Protein AF-A0A1A5DBA4-F1 (afdb_monomer_lite)

Radius of gyration: 16.18 Å; chains: 1; bounding box: 42×30×50 Å

Sequence (94 aa):
MDIQVEIESAEVVVKSGNSAKTGKPYQIREQKAYVTLPGQKYPQHIKVTLDDNAAPYAPGLYTVGPDSFYVGRFEDLQMRLRLVPLVKPVRQAS

Secondary structure (DSSP, 8-state):
-PPEEEE-----EEEEEE-TTT--EEEEEEEEEEEE-TT-SSPEEEEEEPPTTPPPPPSEEEEE-GGGEEE-TTS-EEE---EEE---------

Structure (mmCIF, N/CA/C/O backbone):
data_AF-A0A1A5DBA4-F1
#
_entry.id   AF-A0A1A5DBA4-F1
#
loop_
_atom_site.group_PDB
_atom_site.id
_atom_site.type_symbol
_atom_site.label_atom_id
_atom_site.label_alt_id
_atom_site.label_comp_id
_atom_site.label_asym_id
_atom_site.label_entity_id
_atom_site.label_seq_id
_atom_site.pdbx_PDB_ins_code
_atom_site.Cartn_x
_atom_site.Cartn_y
_atom_site.Cartn_z
_atom_site.occupancy
_atom_site.B_iso_or_equiv
_atom_site.auth_seq_id
_atom_site.auth_comp_id
_atom_site.auth_asym_id
_atom_site.auth_atom_id
_atom_site.pdbx_PDB_model_num
ATOM 1 N N . MET A 1 1 ? 0.007 -2.301 18.515 1.00 54.06 1 MET A N 1
ATOM 2 C CA . MET A 1 1 ? -0.886 -1.200 18.098 1.00 54.06 1 MET A CA 1
ATOM 3 C C . MET A 1 1 ? -0.867 -1.270 16.599 1.00 54.06 1 MET A C 1
ATOM 5 O O . MET A 1 1 ? 0.152 -0.943 16.003 1.00 54.06 1 MET A O 1
ATOM 9 N N . ASP A 1 2 ? -1.910 -1.856 16.032 1.00 73.50 2 ASP A N 1
ATOM 10 C CA . ASP A 1 2 ? -1.841 -2.347 14.662 1.00 73.50 2 ASP A CA 1
ATOM 11 C C . ASP A 1 2 ? -2.320 -1.241 13.731 1.00 73.50 2 ASP A C 1
ATOM 13 O O . ASP A 1 2 ? -3.361 -0.623 13.963 1.00 73.50 2 ASP A O 1
ATOM 17 N N . ILE A 1 3 ? -1.523 -0.945 12.706 1.00 90.38 3 ILE A N 1
ATOM 18 C CA . ILE A 1 3 ? -1.912 0.001 11.662 1.00 90.38 3 ILE A CA 1
ATOM 19 C C . ILE A 1 3 ? -3.121 -0.606 10.954 1.00 90.38 3 ILE A C 1
ATOM 21 O O . ILE A 1 3 ? -3.011 -1.686 10.371 1.00 90.38 3 ILE A O 1
ATOM 25 N N . GLN A 1 4 ? -4.267 0.071 11.021 1.00 95.19 4 GLN A N 1
ATOM 26 C CA . GLN A 1 4 ? -5.481 -0.357 10.335 1.00 95.19 4 GLN A CA 1
ATOM 27 C C . GLN A 1 4 ? -5.527 0.273 8.946 1.00 95.19 4 GLN A C 1
ATOM 29 O O . GLN A 1 4 ? -5.384 1.490 8.801 1.00 95.19 4 GLN A O 1
ATOM 34 N N . VAL A 1 5 ? -5.756 -0.564 7.940 1.00 96.81 5 VAL A N 1
ATOM 35 C CA . VAL A 1 5 ? -5.958 -0.160 6.551 1.00 96.81 5 VAL A CA 1
ATOM 36 C C . VAL A 1 5 ? -7.318 -0.670 6.098 1.00 96.81 5 VAL A C 1
ATOM 38 O O . VAL A 1 5 ? -7.606 -1.857 6.205 1.00 96.81 5 VAL A O 1
ATOM 41 N N . GLU A 1 6 ? -8.160 0.219 5.598 1.00 97.56 6 GLU A N 1
ATOM 42 C CA . GLU A 1 6 ? -9.466 -0.106 5.038 1.00 97.56 6 GLU A CA 1
ATOM 43 C C . GLU A 1 6 ? -9.410 -0.048 3.512 1.00 97.56 6 GLU A C 1
ATOM 45 O O . GLU A 1 6 ? -8.985 0.953 2.932 1.00 97.56 6 GLU A O 1
ATOM 50 N N . ILE A 1 7 ? -9.841 -1.128 2.864 1.00 97.81 7 ILE A N 1
ATOM 51 C CA . ILE A 1 7 ? -10.058 -1.193 1.419 1.00 97.81 7 ILE A CA 1
ATOM 52 C C . ILE A 1 7 ? -11.543 -0.934 1.177 1.00 97.81 7 ILE A C 1
ATOM 54 O O . ILE A 1 7 ? -12.382 -1.704 1.640 1.00 97.81 7 ILE A O 1
ATOM 58 N N . GLU A 1 8 ? -11.866 0.136 0.454 1.00 93.12 8 GLU A N 1
ATOM 59 C CA . GLU A 1 8 ? -13.257 0.501 0.147 1.00 93.12 8 GLU A CA 1
ATOM 60 C C . GLU A 1 8 ? -13.808 -0.313 -1.034 1.00 93.12 8 GLU A C 1
ATOM 62 O O . GLU A 1 8 ? -14.955 -0.758 -1.015 1.00 93.12 8 GLU A O 1
ATOM 67 N N . SER A 1 9 ? -12.986 -0.545 -2.065 1.00 95.00 9 SER A N 1
ATOM 68 C CA . SER A 1 9 ? -13.396 -1.259 -3.275 1.00 95.00 9 SER A CA 1
ATOM 69 C C . SER A 1 9 ? -12.277 -2.137 -3.850 1.00 95.00 9 SER A C 1
ATOM 71 O O . SER A 1 9 ? -11.084 -1.880 -3.672 1.00 95.00 9 SER A O 1
ATOM 73 N N . ALA A 1 10 ? -12.673 -3.171 -4.597 1.00 95.69 10 ALA A N 1
ATOM 74 C CA . ALA A 1 10 ? -11.754 -4.009 -5.372 1.00 95.69 10 ALA A CA 1
ATOM 75 C C . ALA A 1 10 ? -11.308 -3.354 -6.702 1.00 95.69 10 ALA A 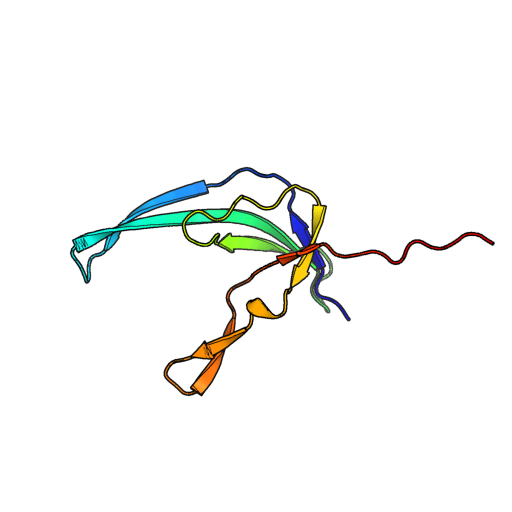C 1
ATOM 77 O O . ALA A 1 10 ? -10.650 -3.997 -7.519 1.00 95.69 10 ALA A O 1
ATOM 78 N N . GLU A 1 11 ? -11.689 -2.095 -6.951 1.00 97.00 11 GLU A N 1
ATOM 79 C CA . GLU A 1 11 ? -11.365 -1.378 -8.184 1.00 97.00 11 GLU A CA 1
ATOM 80 C C . GLU A 1 11 ? -9.859 -1.117 -8.279 1.00 97.00 11 GLU A C 1
ATOM 82 O O . GLU A 1 11 ? -9.240 -0.589 -7.353 1.00 97.00 11 GLU A O 1
ATOM 87 N N . VAL A 1 12 ? -9.274 -1.459 -9.429 1.00 96.81 12 VAL A N 1
ATOM 88 C CA . VAL A 1 12 ? -7.854 -1.250 -9.709 1.00 96.81 12 VAL A CA 1
ATOM 89 C C . VAL A 1 12 ? -7.693 -0.195 -10.787 1.00 96.81 12 VAL A C 1
ATOM 91 O O . VAL A 1 12 ? -8.147 -0.366 -11.917 1.00 96.81 12 VAL A O 1
ATOM 94 N N . VAL A 1 13 ? -6.951 0.856 -10.460 1.00 95.88 13 VAL A N 1
ATOM 95 C CA . VAL A 1 13 ? -6.475 1.828 -11.439 1.00 95.88 13 VAL A CA 1
ATOM 96 C C . VAL A 1 13 ? -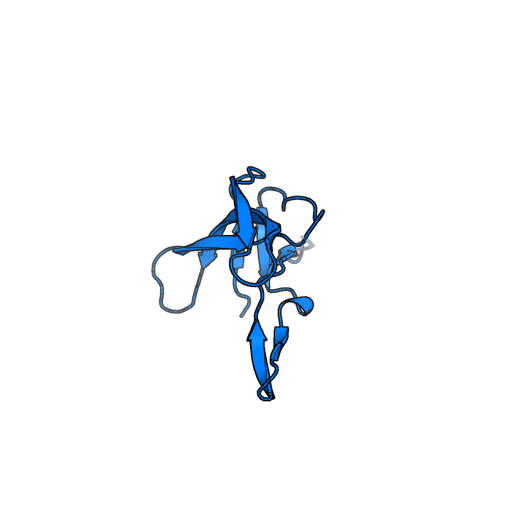5.170 1.310 -12.031 1.00 95.88 13 VAL A C 1
ATOM 98 O O . VAL A 1 13 ? -4.192 1.094 -11.312 1.00 95.88 13 VAL A O 1
ATOM 101 N N . VAL A 1 14 ? -5.149 1.118 -13.349 1.00 95.81 14 VAL A N 1
ATOM 102 C CA . VAL A 1 14 ? -3.961 0.669 -14.084 1.00 95.81 14 VAL A CA 1
ATOM 103 C C . VAL A 1 14 ? -3.302 1.858 -14.770 1.00 95.81 14 VAL A C 1
ATOM 105 O O . VAL A 1 14 ? -3.938 2.584 -15.531 1.00 95.81 14 VAL A O 1
ATOM 108 N N . LYS A 1 15 ? -2.006 2.042 -14.524 1.00 93.88 15 LYS A N 1
ATOM 109 C CA . LYS A 1 15 ? -1.151 2.983 -15.253 1.00 93.88 15 LYS A CA 1
ATOM 110 C C . LYS A 1 15 ? -0.113 2.194 -16.027 1.00 93.88 15 LYS A C 1
ATOM 112 O O . LYS A 1 15 ? 0.668 1.463 -15.426 1.00 93.88 15 LYS A O 1
ATOM 117 N N . SER A 1 16 ? -0.081 2.351 -17.340 1.00 93.69 16 SER A N 1
ATOM 118 C CA . SER A 1 16 ? 0.867 1.656 -18.211 1.00 93.69 16 SER A CA 1
ATOM 119 C C . SER A 1 16 ? 1.778 2.632 -18.943 1.00 93.69 16 SER A C 1
ATOM 121 O O . SER A 1 16 ? 1.388 3.761 -19.232 1.00 93.69 16 SER A O 1
ATOM 123 N N . GLY A 1 17 ? 2.975 2.178 -19.294 1.00 93.31 17 GLY A N 1
ATOM 124 C CA . GLY A 1 17 ? 3.898 2.933 -20.131 1.00 93.31 17 GLY A CA 1
ATOM 125 C C . GLY A 1 17 ? 5.118 2.108 -20.514 1.00 93.31 17 GLY A C 1
ATOM 126 O O . GLY A 1 17 ? 5.223 0.939 -20.152 1.00 93.31 17 GLY A O 1
ATOM 127 N N . ASN A 1 18 ? 6.064 2.731 -21.210 1.00 94.19 18 ASN A N 1
ATOM 128 C CA . ASN A 1 18 ? 7.359 2.123 -21.507 1.00 94.19 18 ASN A CA 1
ATOM 129 C C . ASN A 1 18 ? 8.415 2.739 -20.591 1.00 94.19 18 ASN A C 1
ATOM 131 O O . ASN A 1 18 ? 8.468 3.957 -20.415 1.00 94.19 18 ASN A O 1
ATOM 135 N N . SER A 1 19 ? 9.249 1.904 -19.978 1.00 89.31 19 SER A N 1
ATOM 136 C CA . SER A 1 19 ? 10.321 2.373 -19.107 1.00 89.31 19 SER A CA 1
ATOM 137 C C . SER A 1 19 ? 11.336 3.175 -19.917 1.00 89.31 19 SER A C 1
ATOM 139 O O . SER A 1 19 ? 11.948 2.638 -20.835 1.00 89.31 19 SER A O 1
ATOM 141 N N . ALA A 1 20 ? 11.593 4.426 -19.533 1.00 89.56 20 ALA A N 1
ATOM 142 C CA . ALA A 1 20 ? 12.623 5.247 -20.176 1.00 89.56 20 ALA A CA 1
ATOM 143 C C . ALA A 1 20 ? 14.036 4.642 -20.051 1.00 89.56 20 ALA A C 1
ATOM 145 O O . ALA A 1 20 ? 14.899 4.903 -20.882 1.00 89.56 20 ALA A O 1
ATOM 146 N N . LYS A 1 21 ? 14.274 3.815 -19.022 1.00 89.69 21 LYS A N 1
ATOM 147 C CA . LYS A 1 21 ? 15.576 3.186 -18.761 1.00 89.69 21 LYS A CA 1
ATOM 148 C C . LYS A 1 21 ? 15.797 1.909 -19.571 1.00 89.69 21 LYS A C 1
ATOM 150 O O . LYS A 1 21 ? 16.923 1.633 -19.963 1.00 89.69 21 LYS A O 1
ATOM 155 N N . THR A 1 22 ? 14.758 1.093 -19.754 1.00 91.75 22 THR A N 1
ATOM 156 C CA . THR A 1 22 ? 14.898 -0.254 -20.346 1.00 91.75 22 THR A CA 1
ATOM 157 C C . THR A 1 22 ? 14.137 -0.438 -21.654 1.00 91.75 22 THR A C 1
ATOM 159 O O . THR A 1 22 ? 14.283 -1.477 -22.288 1.00 91.75 22 THR A O 1
ATOM 162 N N . GLY A 1 23 ? 13.283 0.515 -22.036 1.00 93.12 23 GL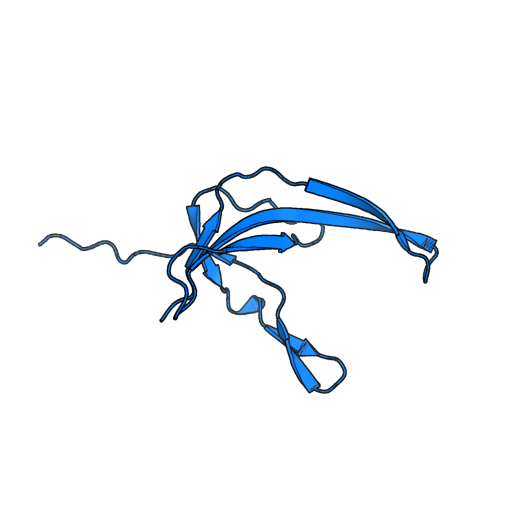Y A N 1
ATOM 163 C CA . GLY A 1 23 ? 12.364 0.410 -23.171 1.00 93.12 23 GLY A CA 1
ATOM 164 C C . GLY A 1 23 ? 11.220 -0.592 -22.975 1.00 93.12 23 GLY A C 1
ATOM 165 O O . GLY A 1 23 ? 10.333 -0.670 -23.820 1.00 93.12 23 GLY A O 1
ATOM 166 N N . LYS A 1 24 ? 11.208 -1.356 -21.874 1.00 93.31 24 LYS A N 1
ATOM 167 C CA . LYS A 1 24 ? 10.219 -2.415 -21.639 1.00 93.31 24 LYS A CA 1
ATOM 168 C C . LYS A 1 24 ? 8.868 -1.836 -21.204 1.00 93.31 24 LYS A C 1
ATOM 170 O O . LYS A 1 24 ? 8.862 -0.872 -20.428 1.00 93.31 24 LYS A O 1
ATOM 175 N N . PRO A 1 25 ? 7.741 -2.427 -21.642 1.00 93.12 25 PRO A N 1
ATOM 176 C CA . PRO A 1 25 ? 6.429 -2.053 -21.137 1.00 93.12 25 PRO A CA 1
ATOM 177 C C . PRO A 1 25 ? 6.326 -2.383 -19.644 1.00 93.12 25 PRO A C 1
ATOM 179 O O . PRO A 1 25 ? 6.842 -3.403 -19.186 1.00 93.12 25 PRO A O 1
ATOM 182 N N . TYR A 1 26 ? 5.659 -1.518 -18.889 1.00 92.31 26 TYR A N 1
ATOM 183 C CA . TYR A 1 26 ? 5.348 -1.712 -17.479 1.00 92.31 26 TYR A CA 1
ATOM 184 C C . TYR A 1 26 ? 3.878 -1.392 -17.212 1.00 92.31 26 TYR A C 1
ATOM 186 O O . TYR A 1 26 ? 3.250 -0.614 -17.936 1.00 92.31 26 TYR A O 1
ATOM 194 N N . GLN A 1 27 ? 3.345 -1.978 -16.143 1.00 93.19 27 GLN A N 1
ATOM 195 C CA . GLN A 1 27 ? 2.028 -1.659 -15.609 1.00 93.19 27 GLN A CA 1
ATOM 196 C C . GLN A 1 27 ? 2.138 -1.470 -14.097 1.00 93.19 27 GLN A C 1
ATOM 198 O O . GLN A 1 27 ? 2.759 -2.271 -13.410 1.00 93.19 27 GLN A O 1
ATOM 203 N N . ILE A 1 28 ? 1.540 -0.402 -13.581 1.00 94.38 28 ILE A N 1
ATOM 204 C CA . ILE A 1 28 ? 1.387 -0.141 -12.152 1.00 94.38 28 ILE A CA 1
ATOM 205 C C . ILE A 1 28 ? -0.099 -0.265 -11.848 1.00 94.38 28 ILE A C 1
ATOM 207 O O . ILE A 1 28 ? -0.921 0.429 -12.447 1.00 94.38 28 ILE A O 1
ATOM 211 N N . ARG A 1 29 ? -0.434 -1.164 -10.928 1.00 96.38 29 ARG A N 1
ATOM 212 C CA . ARG A 1 29 ? -1.805 -1.464 -10.515 1.00 96.38 29 ARG A CA 1
ATOM 213 C C . ARG A 1 29 ? -2.016 -0.913 -9.108 1.00 96.38 29 ARG A C 1
ATOM 215 O O . ARG A 1 29 ? -1.349 -1.362 -8.183 1.00 96.38 29 ARG A O 1
ATOM 222 N N . GLU A 1 30 ? -2.899 0.067 -8.952 1.00 96.75 30 GLU A N 1
ATOM 223 C CA . GLU A 1 30 ? -3.152 0.772 -7.686 1.00 96.75 30 GLU A CA 1
ATOM 224 C C . GLU A 1 30 ? -4.595 0.530 -7.212 1.00 96.75 30 GLU A C 1
ATOM 226 O O . GLU A 1 30 ? -5.530 0.690 -7.995 1.00 96.75 30 GLU A O 1
ATOM 231 N N . GLN A 1 31 ? -4.787 0.220 -5.928 1.00 96.94 31 GLN A N 1
ATOM 232 C CA . GLN A 1 31 ? -6.088 0.293 -5.249 1.00 96.94 31 GLN A CA 1
ATOM 233 C C . GLN A 1 31 ? -6.131 1.478 -4.287 1.00 96.94 31 GLN A C 1
ATOM 235 O O . GLN A 1 31 ? -5.112 1.854 -3.702 1.00 96.94 31 GLN A O 1
ATOM 240 N N . LYS A 1 32 ? -7.320 2.054 -4.104 1.00 97.62 32 LYS A N 1
ATOM 241 C CA . LYS A 1 32 ? -7.566 3.077 -3.082 1.00 97.62 32 LYS A CA 1
ATOM 242 C C . LYS A 1 32 ? -7.766 2.411 -1.723 1.00 97.62 32 LYS A C 1
ATOM 244 O O . LYS A 1 32 ? -8.439 1.387 -1.629 1.00 97.62 32 LYS A O 1
ATOM 249 N N . ALA A 1 33 ? -7.194 3.006 -0.685 1.00 97.81 33 ALA A N 1
ATOM 250 C CA . ALA A 1 33 ? -7.374 2.559 0.688 1.00 97.81 33 ALA A CA 1
ATOM 251 C C . ALA A 1 33 ? -7.316 3.742 1.657 1.00 97.81 33 ALA A C 1
ATOM 253 O O . ALA A 1 33 ? -6.854 4.828 1.300 1.00 97.81 33 ALA A O 1
ATOM 254 N N . TYR A 1 34 ? -7.731 3.515 2.897 1.00 98.06 34 TYR A N 1
ATOM 255 C CA . TYR A 1 34 ? -7.654 4.491 3.976 1.00 98.06 34 TYR A CA 1
ATOM 256 C C . TYR A 1 34 ? -6.862 3.922 5.144 1.00 98.06 34 TYR A C 1
ATOM 258 O O . TYR A 1 34 ? -7.145 2.825 5.611 1.00 98.06 34 TYR A O 1
ATOM 266 N N . VAL A 1 35 ? -5.868 4.661 5.629 1.00 97.19 35 VAL A N 1
ATOM 267 C CA . VAL A 1 35 ? -5.051 4.253 6.776 1.00 97.19 35 VAL A CA 1
ATOM 268 C C . VAL A 1 35 ? -5.394 5.078 8.008 1.00 97.19 35 VAL A C 1
ATOM 270 O O . VAL A 1 35 ? -5.474 6.307 7.951 1.00 97.19 35 VAL A O 1
ATOM 273 N N . THR A 1 36 ? -5.565 4.410 9.144 1.00 95.81 36 THR A N 1
ATOM 274 C CA . THR A 1 36 ? -5.677 5.059 10.453 1.00 95.81 36 THR A CA 1
ATOM 275 C C . THR A 1 36 ? -4.309 5.056 11.125 1.00 95.81 36 THR A C 1
ATOM 277 O O . THR A 1 36 ? -3.778 3.998 11.459 1.00 95.81 36 THR A O 1
ATOM 280 N N . LEU A 1 37 ? -3.733 6.245 11.324 1.00 92.25 37 LEU A N 1
ATOM 281 C CA . LEU A 1 37 ? -2.424 6.425 11.954 1.00 92.25 37 LEU A CA 1
ATOM 282 C C . LEU A 1 37 ? -2.554 7.121 13.317 1.00 92.25 37 LEU A C 1
ATOM 284 O O . LEU A 1 37 ? -3.411 7.996 13.471 1.00 92.25 37 LEU A O 1
ATOM 288 N N . PRO A 1 38 ? -1.687 6.796 14.295 1.00 90.06 38 PRO A N 1
ATOM 289 C CA . PRO A 1 38 ? -1.620 7.531 15.553 1.00 90.06 38 PRO A CA 1
ATOM 290 C C . PRO A 1 38 ? -1.417 9.033 15.322 1.00 90.06 38 PRO A C 1
ATOM 292 O O . PRO A 1 38 ? -0.633 9.442 14.467 1.00 90.06 38 PRO A O 1
ATOM 295 N N . GLY A 1 39 ? -2.130 9.859 16.086 1.00 90.88 39 GLY A N 1
ATOM 296 C CA . GLY A 1 39 ? -2.053 11.320 15.986 1.00 90.88 39 GLY A CA 1
ATOM 297 C C . GLY A 1 39 ? -2.863 11.937 14.840 1.00 90.88 39 GLY A C 1
ATOM 298 O O . GLY A 1 39 ? -3.037 13.153 14.829 1.00 90.88 39 GLY A O 1
ATOM 299 N N . GLN A 1 40 ? -3.413 11.139 13.919 1.00 92.44 40 GLN A N 1
ATOM 300 C CA .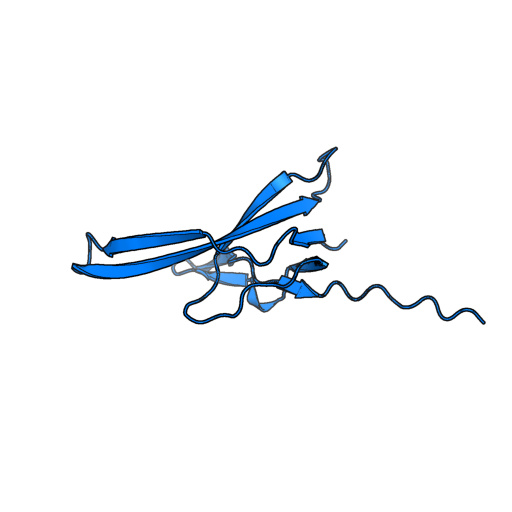 GLN A 1 40 ? -4.335 11.630 12.895 1.00 92.44 40 GLN A CA 1
ATOM 301 C C . GLN A 1 40 ? -5.782 11.497 13.366 1.00 92.44 40 GLN A C 1
ATOM 303 O O . GLN A 1 40 ? -6.212 10.435 13.810 1.00 92.44 40 GLN A O 1
ATOM 308 N N . LYS A 1 41 ? -6.553 12.583 13.247 1.00 93.81 41 LYS A N 1
ATOM 309 C CA . LYS A 1 41 ? -7.963 12.607 13.667 1.00 93.81 41 LYS A CA 1
ATOM 310 C C . LYS A 1 41 ? -8.857 11.728 12.785 1.00 93.81 41 LYS A C 1
ATOM 312 O O . LYS A 1 41 ? -9.837 11.176 13.275 1.00 93.81 41 LYS A O 1
ATOM 317 N N . TYR A 1 42 ? -8.530 11.622 11.498 1.00 95.88 42 TYR A N 1
ATOM 318 C CA . TYR A 1 42 ? -9.324 10.902 10.504 1.00 95.88 42 TYR A CA 1
ATOM 319 C C . TYR A 1 42 ? -8.446 9.987 9.643 1.00 95.88 42 TYR A C 1
ATOM 321 O O . TYR A 1 42 ? -7.263 10.303 9.450 1.00 95.88 42 TYR A O 1
ATOM 329 N N . PRO A 1 43 ? -9.012 8.896 9.088 1.00 96.88 43 PRO A N 1
ATOM 330 C CA . PRO A 1 43 ? -8.311 8.052 8.129 1.00 96.88 43 PRO A CA 1
ATOM 331 C C . PRO A 1 43 ? -7.778 8.859 6.942 1.00 96.88 43 PRO A C 1
ATOM 333 O O . PRO A 1 43 ? -8.451 9.749 6.424 1.00 96.88 43 PRO A O 1
ATOM 336 N N . GLN A 1 44 ? -6.556 8.550 6.521 1.00 97.44 44 GLN A N 1
ATOM 337 C CA . GLN A 1 44 ? -5.884 9.215 5.409 1.00 97.44 44 GLN A CA 1
ATOM 338 C C . GLN A 1 44 ? -5.969 8.346 4.160 1.00 97.44 44 GLN A C 1
ATOM 340 O O . GLN A 1 44 ? -5.693 7.149 4.220 1.00 97.44 44 GLN A O 1
ATOM 345 N N . HIS A 1 45 ? -6.321 8.945 3.025 1.00 97.31 45 HIS A N 1
ATOM 346 C CA . HIS A 1 45 ? -6.340 8.239 1.749 1.00 97.31 45 HIS A CA 1
ATOM 347 C C . HIS A 1 45 ? -4.915 7.873 1.314 1.00 97.31 45 HIS A C 1
ATOM 349 O O . HIS A 1 45 ? -4.029 8.727 1.245 1.00 97.31 45 HIS A O 1
ATOM 355 N N . ILE A 1 46 ? -4.718 6.611 0.951 1.00 97.00 46 ILE A N 1
ATOM 356 C CA . ILE A 1 46 ? -3.468 6.062 0.433 1.00 97.00 46 ILE A CA 1
ATOM 357 C C . ILE A 1 46 ? -3.741 5.211 -0.809 1.00 97.00 46 ILE A C 1
ATOM 359 O O . ILE A 1 46 ? -4.881 4.899 -1.154 1.00 97.00 46 ILE A O 1
ATOM 363 N N . LYS A 1 47 ? -2.662 4.821 -1.485 1.00 96.31 47 LYS A N 1
ATOM 364 C CA . LYS A 1 47 ? -2.712 3.891 -2.608 1.00 96.31 47 LYS A CA 1
ATOM 365 C C . LYS A 1 47 ? -1.942 2.630 -2.269 1.00 96.31 47 LYS A C 1
ATOM 367 O O . LYS A 1 47 ? -0.810 2.713 -1.799 1.00 96.31 47 LYS A O 1
ATOM 372 N N . VAL A 1 48 ? -2.540 1.482 -2.552 1.00 96.81 48 VAL A N 1
ATOM 373 C CA . VAL A 1 48 ? -1.901 0.174 -2.421 1.00 96.81 48 VAL A CA 1
ATOM 374 C C 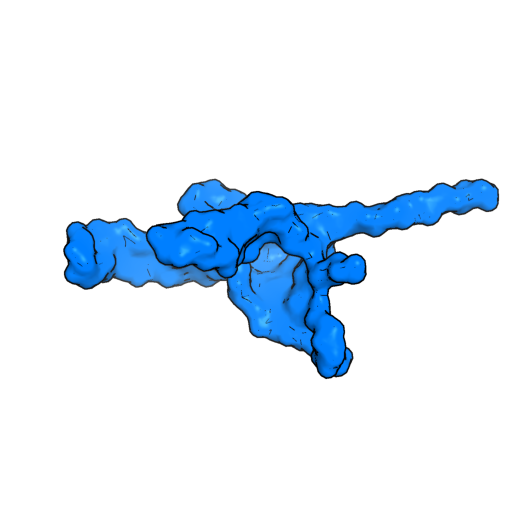. VAL A 1 48 ? -1.480 -0.282 -3.809 1.00 96.81 48 VAL A C 1
ATOM 376 O O . VAL A 1 48 ? -2.328 -0.519 -4.668 1.00 96.81 48 VAL A O 1
ATOM 379 N N . THR A 1 49 ? -0.175 -0.382 -4.046 1.00 97.06 49 THR A N 1
ATOM 380 C CA . THR A 1 49 ? 0.349 -0.892 -5.318 1.00 97.06 49 THR A CA 1
ATOM 381 C C . THR A 1 49 ? 0.407 -2.411 -5.277 1.00 97.06 49 THR A C 1
ATOM 383 O O . THR A 1 49 ? 1.178 -2.984 -4.506 1.00 97.06 49 THR A O 1
ATOM 386 N N . LEU A 1 50 ? -0.374 -3.061 -6.133 1.00 96.31 50 LEU A N 1
ATOM 387 C CA . LEU A 1 50 ? -0.396 -4.512 -6.269 1.00 96.31 50 LEU A CA 1
ATOM 388 C C . LEU A 1 50 ? 0.888 -5.014 -6.931 1.00 96.31 50 LEU A C 1
ATOM 390 O O . LEU A 1 50 ? 1.497 -4.325 -7.753 1.00 96.31 50 LEU A O 1
ATOM 394 N N . ASP A 1 51 ? 1.305 -6.223 -6.569 1.00 93.06 51 ASP A N 1
ATOM 395 C CA . ASP A 1 51 ? 2.337 -6.931 -7.317 1.00 93.06 51 ASP A CA 1
ATOM 396 C C . ASP A 1 51 ? 1.799 -7.389 -8.679 1.00 93.06 51 ASP A C 1
ATOM 398 O O . ASP A 1 51 ? 0.584 -7.430 -8.933 1.00 93.06 51 ASP A O 1
ATOM 402 N N . ASP A 1 52 ? 2.723 -7.742 -9.567 1.00 87.38 52 ASP A N 1
ATOM 403 C CA . ASP A 1 52 ? 2.381 -8.267 -10.881 1.00 87.38 52 ASP A CA 1
ATOM 404 C C . ASP A 1 52 ? 1.541 -9.540 -10.711 1.00 87.38 52 ASP A C 1
ATOM 406 O O . ASP A 1 52 ? 1.918 -10.469 -9.998 1.00 87.38 52 ASP A O 1
ATOM 410 N N . ASN A 1 53 ? 0.369 -9.564 -11.350 1.00 87.38 53 ASN A N 1
ATOM 411 C CA . ASN A 1 53 ? -0.625 -10.644 -11.277 1.00 87.38 53 ASN A CA 1
ATOM 412 C C . ASN A 1 53 ? -1.279 -10.888 -9.901 1.00 87.38 53 ASN A C 1
ATOM 414 O O . ASN A 1 53 ? -2.103 -11.794 -9.790 1.00 87.38 53 ASN A O 1
ATOM 418 N N . ALA A 1 54 ? -0.999 -10.082 -8.871 1.00 93.06 54 ALA A N 1
ATOM 419 C CA . ALA A 1 54 ? -1.693 -10.215 -7.590 1.00 93.06 54 ALA A CA 1
ATOM 420 C C . ALA A 1 54 ? -3.192 -9.895 -7.731 1.00 93.06 54 ALA A C 1
ATOM 422 O O . ALA A 1 54 ? -3.580 -8.930 -8.409 1.00 93.06 54 ALA A O 1
ATOM 423 N N . ALA A 1 55 ? -4.042 -10.686 -7.075 1.00 95.56 55 ALA A N 1
ATOM 424 C CA . ALA A 1 55 ? -5.462 -10.372 -6.975 1.00 95.56 55 ALA A CA 1
ATOM 425 C C . ALA A 1 55 ? -5.652 -9.045 -6.209 1.00 95.56 55 ALA A C 1
ATOM 427 O O . ALA A 1 55 ? -4.898 -8.778 -5.270 1.00 95.56 55 ALA A O 1
ATOM 428 N N . PRO A 1 56 ? -6.627 -8.200 -6.592 1.00 97.19 56 PRO A N 1
ATOM 429 C CA . PRO A 1 56 ? -6.995 -7.039 -5.790 1.00 97.19 56 PRO A CA 1
ATOM 430 C C . PRO A 1 56 ? -7.455 -7.480 -4.398 1.00 97.19 56 PRO A C 1
ATOM 432 O O . PRO A 1 56 ? -8.130 -8.501 -4.257 1.00 97.19 56 PRO A O 1
ATOM 435 N N . TYR A 1 57 ? -7.136 -6.692 -3.376 1.00 97.50 57 TYR A N 1
ATOM 436 C CA . TYR A 1 57 ? -7.703 -6.872 -2.048 1.00 97.50 57 TYR A CA 1
ATOM 437 C C . TYR A 1 57 ? -9.216 -6.657 -2.108 1.00 97.50 57 TYR A C 1
ATOM 439 O O . TYR A 1 57 ? -9.695 -5.695 -2.718 1.00 97.50 57 TYR A O 1
ATOM 447 N N . ALA A 1 58 ? -9.965 -7.554 -1.470 1.00 97.50 58 ALA A N 1
ATOM 448 C CA . ALA A 1 58 ? -11.401 -7.390 -1.297 1.00 97.50 58 ALA A CA 1
ATOM 449 C C . ALA A 1 58 ? -11.690 -6.244 -0.309 1.00 97.50 58 ALA A C 1
ATOM 451 O O . ALA A 1 58 ? -10.856 -5.987 0.567 1.00 97.50 58 ALA A O 1
ATOM 452 N N . PRO A 1 59 ? -12.858 -5.586 -0.392 1.00 97.44 59 PRO A N 1
ATOM 453 C CA . PRO A 1 59 ? -13.257 -4.586 0.591 1.00 97.44 59 PRO A CA 1
ATOM 454 C C . PRO A 1 59 ? -13.219 -5.136 2.018 1.00 97.44 59 PRO A C 1
ATOM 456 O O . PRO A 1 59 ? -13.642 -6.268 2.262 1.00 97.44 59 PRO A O 1
ATOM 459 N N . GLY A 1 60 ? -12.711 -4.346 2.962 1.00 96.38 60 GLY A N 1
ATOM 460 C CA . GLY A 1 60 ? -12.606 -4.763 4.357 1.00 96.38 60 GLY A CA 1
ATOM 461 C C . GLY A 1 60 ? -11.441 -4.140 5.114 1.00 96.38 60 GLY A C 1
ATOM 462 O O . GLY A 1 60 ? -10.748 -3.250 4.621 1.00 96.38 60 GLY A O 1
ATOM 463 N N . LEU A 1 61 ? -11.238 -4.629 6.338 1.00 95.94 61 LEU A N 1
ATOM 464 C CA . LEU A 1 61 ? -10.194 -4.161 7.246 1.00 95.94 61 LEU A CA 1
ATOM 465 C C . LEU A 1 61 ? -8.982 -5.088 7.220 1.00 95.94 61 LEU A C 1
ATOM 467 O O . LEU A 1 61 ? -9.089 -6.304 7.382 1.00 95.94 61 LEU A O 1
ATOM 471 N N . TYR A 1 62 ? -7.820 -4.473 7.087 1.00 96.38 62 TYR A N 1
ATOM 472 C CA . TYR A 1 62 ? -6.526 -5.115 6.989 1.00 96.38 62 TYR A CA 1
ATOM 473 C C . TYR A 1 62 ? -5.536 -4.469 7.951 1.00 96.38 62 TYR A C 1
ATOM 475 O O . TYR A 1 62 ? -5.758 -3.381 8.488 1.00 96.38 62 TYR A O 1
ATOM 483 N N . THR A 1 63 ? -4.407 -5.139 8.131 1.00 95.56 63 THR A N 1
ATOM 484 C CA . THR A 1 63 ? -3.207 -4.556 8.716 1.00 95.56 63 THR A CA 1
ATOM 485 C C . THR A 1 63 ? -1.996 -4.804 7.822 1.00 95.56 63 THR A C 1
ATOM 487 O O . THR A 1 63 ? -2.076 -5.525 6.823 1.00 95.56 63 THR A O 1
ATOM 490 N N . VAL A 1 64 ? -0.879 -4.166 8.157 1.00 95.12 64 VAL A N 1
ATOM 491 C CA . VAL A 1 64 ? 0.390 -4.322 7.446 1.00 95.12 64 VAL A CA 1
ATOM 492 C C . VAL A 1 64 ? 0.910 -5.739 7.686 1.00 95.12 64 VAL A C 1
ATOM 494 O O . VAL A 1 64 ? 1.167 -6.131 8.822 1.00 95.12 64 VAL A O 1
ATOM 497 N N . GLY A 1 65 ? 1.056 -6.515 6.615 1.00 94.31 65 GLY A N 1
ATOM 498 C CA . GLY A 1 65 ? 1.636 -7.852 6.669 1.00 94.31 65 GLY A CA 1
ATOM 499 C C . GLY A 1 65 ? 3.156 -7.807 6.866 1.00 94.31 65 GLY A C 1
ATOM 500 O O . GLY A 1 65 ? 3.792 -6.835 6.444 1.00 94.31 65 GLY A O 1
ATOM 501 N N . PRO A 1 66 ? 3.762 -8.859 7.444 1.00 92.12 66 PRO A N 1
ATOM 502 C CA . PRO A 1 66 ? 5.209 -8.925 7.673 1.00 92.12 66 PRO A CA 1
ATOM 503 C C . PRO A 1 66 ? 6.022 -8.843 6.370 1.00 92.12 66 PRO A C 1
ATOM 505 O O . PRO A 1 66 ? 7.074 -8.211 6.345 1.00 92.12 66 PRO A O 1
ATOM 508 N N . ASP A 1 67 ? 5.481 -9.358 5.261 1.00 94.38 67 ASP A N 1
ATOM 509 C CA . ASP A 1 67 ? 6.102 -9.311 3.925 1.00 94.38 67 ASP A CA 1
ATOM 510 C C . ASP A 1 67 ? 6.131 -7.904 3.304 1.00 94.38 67 ASP A C 1
ATOM 512 O O . ASP A 1 67 ? 6.555 -7.722 2.155 1.00 94.38 67 ASP A O 1
ATOM 516 N N . SER A 1 68 ? 5.650 -6.897 4.039 1.00 96.12 68 SER A N 1
ATOM 517 C CA . SER A 1 68 ? 5.743 -5.502 3.622 1.00 96.12 68 SER A CA 1
ATOM 518 C C . SER A 1 68 ? 7.151 -4.941 3.751 1.00 96.12 68 SER A C 1
ATOM 520 O O . SER A 1 68 ? 7.457 -3.947 3.101 1.00 96.12 68 SER A O 1
ATOM 522 N N . PHE A 1 69 ? 7.998 -5.529 4.593 1.00 96.50 69 PHE A N 1
ATOM 523 C CA . PHE A 1 69 ? 9.313 -4.989 4.919 1.00 96.50 69 PHE A CA 1
ATOM 524 C C . PHE A 1 69 ? 10.418 -5.740 4.179 1.00 96.50 69 PHE A C 1
ATOM 526 O O . PHE A 1 69 ? 10.367 -6.958 4.032 1.00 96.50 69 PHE A O 1
ATOM 533 N N . TYR A 1 70 ? 11.430 -5.013 3.715 1.00 95.94 70 TYR A N 1
ATOM 534 C CA . TYR A 1 70 ? 12.610 -5.589 3.074 1.00 95.94 70 TYR A CA 1
ATOM 535 C C . TYR A 1 70 ? 13.831 -4.696 3.300 1.00 95.94 70 TYR A C 1
ATOM 537 O O . TYR A 1 70 ? 13.700 -3.506 3.587 1.00 95.94 70 TYR A 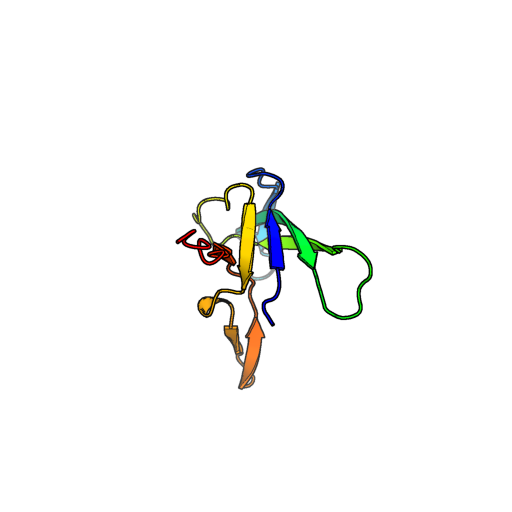O 1
ATOM 545 N N . VAL A 1 71 ? 15.025 -5.273 3.170 1.00 97.31 71 VAL A N 1
ATOM 546 C CA . VAL A 1 71 ? 16.284 -4.523 3.242 1.00 97.31 71 VAL A CA 1
ATOM 547 C C . VAL A 1 71 ? 16.614 -3.988 1.851 1.00 97.31 71 VAL A C 1
ATOM 549 O O . VAL A 1 71 ? 16.677 -4.745 0.879 1.00 97.31 71 VAL A O 1
ATOM 552 N N . GLY A 1 72 ? 16.771 -2.671 1.749 1.00 96.75 72 GLY A N 1
ATOM 553 C CA . GLY A 1 72 ? 17.125 -1.976 0.523 1.00 96.75 72 GLY A CA 1
ATOM 554 C C . GLY A 1 72 ? 18.575 -2.221 0.106 1.00 96.75 72 GLY A C 1
ATOM 555 O O . GLY A 1 72 ? 19.393 -2.776 0.836 1.00 96.75 72 GLY A O 1
ATOM 556 N N . ARG A 1 73 ? 18.923 -1.758 -1.100 1.00 96.06 73 ARG A N 1
ATOM 557 C CA . ARG A 1 73 ? 20.291 -1.861 -1.645 1.00 96.06 73 ARG A CA 1
ATOM 558 C C . ARG A 1 73 ? 21.347 -1.201 -0.747 1.00 96.06 73 ARG A C 1
ATOM 560 O O . ARG A 1 73 ? 22.512 -1.576 -0.828 1.00 96.06 73 ARG A O 1
ATOM 567 N N . PHE A 1 74 ? 20.956 -0.200 0.036 1.00 97.00 74 PHE A N 1
ATOM 568 C CA . PHE A 1 74 ? 21.845 0.553 0.918 1.00 97.00 74 PHE A CA 1
ATOM 569 C C . PHE A 1 74 ? 21.700 0.124 2.382 1.00 97.00 74 PHE A C 1
ATOM 571 O O . PHE A 1 74 ? 21.982 0.916 3.274 1.00 97.00 74 PHE A O 1
ATOM 578 N N . GLU A 1 75 ? 21.248 -1.113 2.615 1.00 96.56 75 GLU A N 1
ATOM 579 C CA . GLU A 1 75 ? 21.074 -1.709 3.948 1.00 96.56 75 GLU A CA 1
ATOM 580 C C . GLU A 1 75 ? 20.049 -0.977 4.834 1.00 96.56 75 GLU A C 1
ATOM 582 O O . GLU A 1 75 ? 19.967 -1.198 6.040 1.00 96.56 75 GLU A O 1
ATOM 587 N N . ASP A 1 76 ? 19.213 -0.134 4.230 1.00 97.44 76 ASP A N 1
ATOM 588 C CA . ASP A 1 76 ? 18.126 0.576 4.883 1.00 97.44 76 ASP A CA 1
ATOM 589 C C . ASP A 1 76 ? 16.848 -0.273 4.933 1.00 97.44 76 ASP A C 1
ATOM 591 O O . ASP A 1 76 ? 16.527 -1.013 4.000 1.00 97.44 76 ASP A O 1
ATOM 595 N N . LEU A 1 77 ? 16.087 -0.167 6.025 1.00 97.00 77 LEU A N 1
ATOM 596 C CA . LEU A 1 77 ? 14.774 -0.801 6.117 1.00 97.00 77 LEU A CA 1
ATOM 597 C C . LEU A 1 77 ? 13.785 -0.044 5.226 1.00 97.00 77 LEU A C 1
ATOM 599 O O . LEU A 1 77 ? 13.456 1.113 5.489 1.00 97.00 77 LEU A O 1
ATOM 603 N N . GLN A 1 78 ? 13.274 -0.719 4.203 1.00 97.25 78 GLN A N 1
ATOM 604 C CA . GLN A 1 78 ? 12.274 -0.184 3.287 1.00 97.25 78 GLN A CA 1
ATOM 605 C C . GLN A 1 78 ? 10.953 -0.938 3.427 1.00 97.25 78 GLN A C 1
ATOM 607 O O . GLN A 1 78 ? 10.890 -2.044 3.973 1.00 97.25 78 GLN A O 1
ATOM 612 N N . MET A 1 79 ? 9.875 -0.330 2.923 1.00 95.25 79 MET A N 1
ATOM 613 C CA . MET A 1 79 ? 8.562 -0.965 2.904 1.00 95.25 79 MET A CA 1
ATOM 614 C C . MET A 1 79 ? 7.881 -0.878 1.538 1.00 95.25 79 MET A C 1
ATOM 616 O O . MET A 1 79 ? 7.967 0.128 0.834 1.00 95.25 79 MET A O 1
ATOM 620 N N . ARG A 1 80 ? 7.146 -1.934 1.195 1.00 94.75 80 ARG A N 1
ATOM 621 C CA . ARG A 1 80 ? 6.131 -1.975 0.143 1.00 94.75 80 ARG A CA 1
ATOM 622 C C . ARG A 1 80 ? 4.882 -2.586 0.756 1.00 94.75 80 ARG A C 1
ATOM 624 O O . ARG A 1 80 ? 4.903 -3.739 1.153 1.00 94.75 80 ARG A O 1
ATOM 631 N N . LEU A 1 81 ? 3.810 -1.809 0.843 1.00 95.50 81 LEU A N 1
ATOM 632 C CA . LEU A 1 81 ? 2.611 -2.202 1.576 1.00 95.50 81 LEU A CA 1
ATOM 633 C C . LEU A 1 81 ? 1.985 -3.490 1.011 1.00 95.50 81 LEU A C 1
ATOM 635 O O . LEU A 1 81 ? 1.436 -3.483 -0.091 1.00 95.50 81 LEU A O 1
ATOM 639 N N . ARG A 1 82 ? 2.029 -4.569 1.796 1.00 95.88 82 ARG A N 1
ATOM 640 C CA . ARG A 1 82 ? 1.253 -5.796 1.598 1.00 95.88 82 ARG A CA 1
ATOM 641 C C . ARG A 1 82 ? 0.333 -5.985 2.792 1.00 95.88 82 ARG A C 1
ATOM 643 O O . ARG A 1 82 ? 0.727 -5.751 3.932 1.00 95.88 82 ARG A O 1
ATOM 650 N N . LEU A 1 83 ? -0.910 -6.358 2.535 1.00 95.94 83 LEU A N 1
ATOM 651 C CA . LEU A 1 83 ? -1.952 -6.355 3.550 1.00 95.94 83 LEU A CA 1
ATOM 652 C C . LEU A 1 83 ? -2.332 -7.779 3.936 1.00 95.94 83 LEU A C 1
ATOM 654 O O . LEU A 1 83 ? -2.439 -8.657 3.083 1.00 95.94 83 LEU A O 1
ATOM 658 N N . VAL A 1 84 ? -2.581 -7.989 5.225 1.00 95.44 84 VAL A N 1
ATOM 659 C CA . VAL A 1 84 ? -3.190 -9.218 5.748 1.00 95.44 84 VAL A CA 1
ATOM 660 C C . VAL A 1 84 ? -4.513 -8.870 6.426 1.00 95.44 84 VAL A C 1
ATOM 662 O O . VAL A 1 84 ? -4.618 -7.781 7.001 1.00 95.44 84 VAL A O 1
ATOM 665 N N . PRO A 1 85 ? -5.544 -9.731 6.345 1.00 95.06 85 PRO A N 1
ATOM 666 C CA . PRO A 1 85 ? -6.827 -9.456 6.980 1.00 95.06 85 PRO A CA 1
ATOM 667 C C . PRO A 1 85 ? -6.651 -9.161 8.469 1.00 95.06 85 PRO A C 1
ATOM 669 O O . PRO A 1 85 ? -5.961 -9.896 9.179 1.00 95.06 85 PRO A O 1
ATOM 672 N N . LEU A 1 86 ? -7.291 -8.096 8.954 1.00 91.00 86 LEU A N 1
ATOM 673 C CA . LEU A 1 86 ? -7.310 -7.802 10.379 1.00 91.00 86 LEU A CA 1
ATOM 674 C C . LEU A 1 86 ? -8.266 -8.797 11.047 1.00 91.00 86 LEU A C 1
ATOM 676 O O . LEU A 1 86 ? -9.483 -8.601 11.052 1.00 91.00 86 LEU A O 1
ATOM 680 N N . VAL A 1 87 ? -7.726 -9.888 11.594 1.00 79.31 87 VAL A N 1
ATOM 681 C CA . VAL A 1 87 ? -8.518 -10.849 12.367 1.00 79.31 87 VAL A CA 1
ATOM 682 C C . VAL A 1 87 ? -8.938 -10.167 13.664 1.00 79.31 87 VAL A C 1
ATOM 684 O O . VAL A 1 87 ? -8.159 -10.055 14.608 1.00 79.31 87 VAL A O 1
ATOM 687 N N . LYS A 1 88 ? -10.181 -9.682 13.723 1.00 61.53 88 LYS A N 1
ATOM 688 C CA . LYS A 1 88 ? -10.764 -9.269 15.000 1.00 61.53 88 LYS A CA 1
ATOM 689 C C . LYS A 1 88 ? -10.929 -10.535 15.844 1.00 61.53 88 LYS A C 1
ATOM 691 O O . LYS A 1 88 ? -11.564 -11.473 15.356 1.00 61.53 88 LYS A O 1
ATOM 696 N N . PRO A 1 89 ? -10.392 -10.604 17.075 1.00 51.94 89 PRO A N 1
ATOM 697 C CA . PRO A 1 89 ? -10.674 -11.735 17.941 1.00 51.94 89 PRO A CA 1
ATOM 698 C C . PRO A 1 89 ? -12.190 -11.813 18.118 1.00 51.94 89 PRO A C 1
ATOM 700 O O . PRO A 1 89 ? -12.827 -10.852 18.559 1.00 51.94 89 PRO A O 1
ATOM 703 N N . VAL A 1 90 ? -12.775 -12.938 17.707 1.00 55.56 90 VAL A N 1
ATOM 704 C CA . VAL A 1 90 ? -14.183 -13.229 17.963 1.00 55.56 90 VAL A CA 1
ATOM 705 C C . VAL A 1 90 ? -14.322 -13.240 19.477 1.00 55.56 90 VAL A C 1
ATOM 707 O O . VAL A 1 90 ? -13.751 -14.098 20.146 1.00 55.56 90 VAL A O 1
ATOM 710 N N . ARG A 1 91 ? -15.031 -12.252 20.032 1.00 54.38 91 ARG A N 1
ATOM 711 C CA . ARG A 1 91 ? -15.475 -12.296 21.426 1.00 54.38 91 ARG A CA 1
ATOM 712 C C . ARG A 1 91 ? -16.336 -13.553 21.538 1.00 54.38 91 ARG A C 1
ATOM 714 O O . ARG A 1 91 ? -17.480 -13.544 21.095 1.00 54.38 91 ARG A O 1
ATOM 721 N N . GLN A 1 92 ? -15.771 -14.643 22.050 1.00 45.62 92 GLN A N 1
ATOM 722 C CA . GLN A 1 92 ? -16.570 -15.775 22.494 1.00 45.62 92 GLN A CA 1
ATOM 723 C C . GLN A 1 92 ? -17.446 -15.240 23.626 1.00 45.62 92 GLN A C 1
ATOM 725 O O . GLN A 1 92 ? -16.943 -14.850 24.678 1.00 45.62 92 GLN A O 1
ATOM 730 N N . ALA A 1 93 ? -18.738 -15.096 23.346 1.00 49.78 93 ALA A N 1
ATOM 731 C CA . ALA A 1 93 ? -19.731 -14.898 24.381 1.00 49.78 93 ALA A CA 1
ATOM 732 C C . ALA A 1 93 ? -19.849 -16.231 25.128 1.00 49.78 93 ALA A C 1
ATOM 734 O O . ALA A 1 93 ? -20.233 -17.233 24.521 1.00 49.78 93 ALA A O 1
ATOM 735 N N . SER A 1 94 ? -19.433 -16.231 26.393 1.00 51.28 94 SER A N 1
ATOM 736 C CA . SER A 1 94 ? -19.750 -17.279 27.366 1.00 51.28 94 SER A CA 1
ATOM 737 C C . SER A 1 94 ? -21.093 -16.998 28.021 1.00 51.28 94 SER A C 1
ATOM 739 O O . SER A 1 94 ? -21.406 -15.796 28.198 1.00 51.28 94 SER A O 1
#

pLDDT: mean 91.01, std 12.2, range [45.62, 98.06]

Foldseek 3Di:
DFKKKFFAALDWDKDWDADPVPRHIDIWIWGWIWIDDPPDPDTDIDIATDDDPDRRDHGDMWTFDPVQWDQDPVRDIDGHGDTDHPPDPPPPDD